Protein AF-A0A376ZYL4-F1 (afdb_monomer_lite)

pLDDT: mean 73.25, std 12.65, range [48.88, 92.44]

Organism: Escherichia coli (NCBI:txid562)

Secondary structure (DSSP, 8-state):
----HHHHGGG--PPPP-SS-HHHHS------S-S-----S-EEEETTTTEEEETTT--EE-HHHHHHHHHHHHHHT--

Foldseek 3Di:
DPDDVVVVVVPDDDDDDCPDDVVVVDPPPPVPVVQPADQDLAWDADPVVRWIAHPPPRGTHDPVVNVVSVVVVVVVVVD

Radius of gyration: 24.94 Å; chains: 1; bounding box: 64×26×57 Å

Sequence (79 aa):
MEIKPEDELSNIVLFPVKEDDPRNQVNFLYEPSERPYCHHASVRVDEKERQVRCKICGAVVEPFDWMLSVAKRENQTGR

Structure (mmCIF, N/CA/C/O backbone):
data_AF-A0A376ZYL4-F1
#
_entry.id   AF-A0A376ZYL4-F1
#
loop_
_atom_site.group_PDB
_atom_site.id
_atom_site.type_symbol
_atom_site.label_atom_id
_atom_site.label_alt_id
_atom_site.label_comp_id
_atom_site.label_asym_id
_atom_site.label_entity_id
_atom_site.label_seq_id
_atom_site.pdbx_PDB_ins_code
_atom_site.Cartn_x
_atom_site.Cartn_y
_atom_site.Cartn_z
_atom_site.occupancy
_atom_site.B_iso_or_equiv
_atom_site.auth_seq_id
_atom_site.auth_comp_id
_atom_site.auth_asym_id
_atom_site.auth_atom_id
_atom_site.pdbx_PDB_model_num
ATOM 1 N N . MET A 1 1 ? 49.665 12.398 -40.999 1.00 60.12 1 MET A N 1
ATOM 2 C CA . MET A 1 1 ? 49.225 11.144 -40.360 1.00 60.12 1 MET A CA 1
ATOM 3 C C . MET A 1 1 ? 47.910 10.783 -41.007 1.00 60.12 1 MET A C 1
ATOM 5 O O . MET A 1 1 ? 46.937 11.493 -40.799 1.00 60.12 1 MET A O 1
ATOM 9 N N . GLU A 1 2 ? 47.925 9.789 -41.886 1.00 64.81 2 GLU A N 1
ATOM 10 C CA . GLU A 1 2 ? 46.713 9.259 -42.507 1.00 64.81 2 GLU A CA 1
ATOM 11 C C . GLU A 1 2 ? 46.132 8.247 -41.521 1.00 64.81 2 GLU A C 1
ATOM 13 O O . GLU A 1 2 ? 46.719 7.188 -41.307 1.00 64.81 2 GLU A O 1
ATOM 18 N N . ILE A 1 3 ? 45.057 8.629 -40.832 1.00 64.38 3 ILE A N 1
ATOM 19 C CA . ILE A 1 3 ? 44.352 7.738 -39.909 1.00 64.38 3 ILE A CA 1
ATOM 20 C C . ILE A 1 3 ? 43.501 6.838 -40.791 1.00 64.38 3 ILE A C 1
ATOM 22 O O . ILE A 1 3 ? 42.594 7.312 -41.478 1.00 64.38 3 ILE A O 1
ATOM 26 N N . LYS A 1 4 ? 43.856 5.558 -40.852 1.00 72.25 4 LYS A N 1
ATOM 27 C CA . LYS A 1 4 ? 43.091 4.588 -41.622 1.00 72.25 4 LYS A CA 1
ATOM 28 C C . LYS A 1 4 ? 41.877 4.155 -40.788 1.00 72.25 4 LYS A C 1
ATOM 30 O O . LYS A 1 4 ? 42.017 4.005 -39.575 1.00 72.25 4 LYS A O 1
ATOM 35 N N . PRO A 1 5 ? 40.691 3.966 -41.389 1.00 64.56 5 PRO A N 1
ATOM 36 C CA . PRO A 1 5 ? 39.464 3.669 -40.648 1.00 64.56 5 PRO A CA 1
ATOM 37 C C . PRO A 1 5 ? 39.546 2.361 -39.846 1.00 64.56 5 PRO A C 1
ATOM 39 O O . PRO A 1 5 ? 38.819 2.200 -38.870 1.00 64.56 5 PRO A O 1
ATOM 42 N N . GLU A 1 6 ? 40.446 1.441 -40.209 1.00 66.44 6 GLU A N 1
ATOM 43 C CA . GLU A 1 6 ? 40.725 0.244 -39.414 1.00 66.44 6 GLU A CA 1
ATOM 44 C C . GLU A 1 6 ? 41.302 0.537 -38.017 1.00 66.44 6 GLU A C 1
ATOM 46 O O . GLU A 1 6 ? 41.016 -0.216 -37.086 1.00 66.44 6 GLU A O 1
ATOM 51 N N . ASP A 1 7 ? 42.050 1.631 -37.833 1.00 67.12 7 ASP A N 1
ATOM 52 C CA . ASP A 1 7 ? 42.643 1.979 -36.535 1.00 67.12 7 ASP A CA 1
ATOM 53 C C . ASP A 1 7 ? 41.587 2.498 -35.540 1.00 67.12 7 ASP A C 1
ATOM 55 O O . ASP A 1 7 ? 41.736 2.312 -34.330 1.00 67.12 7 ASP A O 1
ATOM 59 N N . GLU A 1 8 ? 40.478 3.071 -36.023 1.00 64.25 8 GLU A N 1
ATOM 60 C CA . GLU A 1 8 ? 39.375 3.569 -35.182 1.00 64.25 8 GLU A CA 1
ATOM 61 C C . GLU A 1 8 ? 38.468 2.446 -34.648 1.00 64.25 8 GLU A C 1
ATOM 63 O O . GLU A 1 8 ? 37.805 2.609 -33.621 1.00 64.25 8 GLU A O 1
ATOM 68 N N . LEU A 1 9 ? 38.471 1.274 -35.294 1.00 61.75 9 LEU A N 1
ATOM 69 C CA . L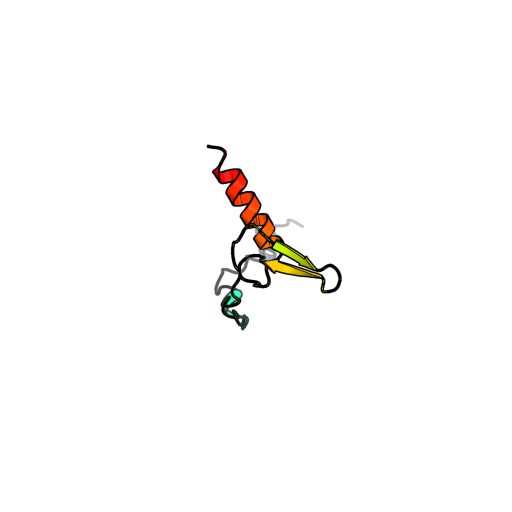EU A 1 9 ? 37.701 0.105 -34.853 1.00 61.75 9 LEU A CA 1
ATOM 70 C C . LEU A 1 9 ? 38.316 -0.573 -33.620 1.00 61.75 9 LEU A C 1
ATOM 72 O O . LEU A 1 9 ? 37.619 -1.273 -32.885 1.00 61.75 9 LEU A O 1
ATOM 76 N N . SER A 1 10 ? 39.601 -0.323 -33.360 1.00 64.06 10 SER A N 1
ATOM 77 C CA . SER A 1 10 ? 40.353 -0.894 -32.235 1.00 64.06 10 SER A CA 1
ATOM 78 C C . SER A 1 10 ? 39.850 -0.429 -30.866 1.00 64.06 10 SER A C 1
ATOM 80 O O . SER A 1 10 ? 40.152 -1.058 -29.855 1.00 64.06 10 SER A O 1
ATOM 82 N N . ASN A 1 11 ? 39.089 0.670 -30.819 1.00 67.50 11 ASN A N 1
ATOM 83 C CA . ASN A 1 11 ? 38.575 1.258 -29.582 1.00 67.50 11 ASN A CA 1
ATOM 84 C C . ASN A 1 11 ? 37.076 0.983 -29.355 1.00 67.50 11 ASN A C 1
ATOM 86 O O . ASN A 1 11 ? 36.454 1.567 -28.466 1.00 67.50 11 ASN A O 1
ATOM 90 N N . ILE A 1 12 ? 36.472 0.114 -30.170 1.00 73.19 12 ILE A N 1
ATOM 91 C CA . ILE A 1 12 ? 35.066 -0.262 -30.031 1.00 73.19 12 ILE A CA 1
ATOM 92 C C . ILE A 1 12 ? 34.968 -1.410 -29.030 1.00 73.19 12 ILE A C 1
ATOM 94 O O . ILE A 1 12 ? 35.265 -2.566 -29.330 1.00 73.19 12 ILE A O 1
ATOM 98 N N . VAL A 1 13 ? 34.515 -1.086 -27.822 1.00 71.25 13 VAL A N 1
ATOM 99 C CA . VAL A 1 13 ? 34.150 -2.085 -26.818 1.00 71.25 13 VAL A CA 1
ATOM 100 C C . VAL A 1 13 ? 32.778 -2.640 -27.194 1.00 71.25 13 VAL A C 1
ATOM 102 O O . VAL A 1 13 ? 31.774 -1.929 -27.143 1.00 71.25 13 VAL A O 1
ATOM 105 N N . LEU A 1 14 ? 32.727 -3.906 -27.610 1.00 72.56 14 LEU A N 1
ATOM 106 C CA . LEU A 1 14 ? 31.463 -4.603 -27.828 1.00 72.56 14 LEU A CA 1
ATOM 107 C C . LEU A 1 14 ? 30.707 -4.692 -26.499 1.00 72.56 14 LEU A C 1
ATOM 109 O O . LEU A 1 14 ? 31.285 -5.042 -25.468 1.00 72.56 14 LEU A O 1
ATOM 113 N N . PHE A 1 15 ? 29.408 -4.383 -26.523 1.00 65.94 15 PHE A N 1
ATOM 114 C CA . PHE A 1 15 ? 28.554 -4.631 -25.368 1.00 65.94 15 PHE A CA 1
ATOM 115 C C . PHE A 1 15 ? 28.636 -6.118 -25.007 1.00 65.94 15 PHE A C 1
ATOM 117 O O . PHE A 1 15 ? 28.515 -6.951 -25.910 1.00 65.94 15 PHE A O 1
ATOM 124 N N . PRO A 1 16 ? 28.818 -6.462 -23.720 1.00 68.62 16 PRO A N 1
ATOM 125 C CA . PRO A 1 16 ? 28.805 -7.846 -23.281 1.00 68.62 16 PRO A CA 1
ATOM 126 C C . PRO A 1 16 ? 27.549 -8.540 -23.810 1.00 68.62 16 PRO A C 1
ATOM 128 O O . PRO A 1 16 ? 26.423 -8.101 -23.554 1.00 68.62 16 PRO A O 1
ATOM 131 N N . VAL A 1 17 ? 27.743 -9.611 -24.580 1.00 69.12 17 VAL A N 1
ATOM 132 C CA . VAL A 1 17 ? 26.658 -10.542 -24.885 1.00 69.12 17 VAL A CA 1
ATOM 133 C C . VAL A 1 17 ? 26.136 -11.070 -23.552 1.00 69.12 17 VAL A C 1
ATOM 135 O O . VAL A 1 17 ? 26.915 -11.337 -22.641 1.00 69.12 17 VAL A O 1
ATOM 138 N N . LYS A 1 18 ? 24.808 -11.126 -23.401 1.00 63.22 18 LYS A N 1
ATOM 139 C CA . LYS A 1 18 ? 24.143 -11.593 -22.177 1.00 63.22 18 LYS A CA 1
ATOM 140 C C . LYS A 1 18 ? 24.465 -13.075 -21.964 1.00 63.22 18 LYS A C 1
ATOM 142 O O . LYS A 1 18 ? 23.687 -13.927 -22.377 1.00 63.22 18 LYS A O 1
ATOM 147 N N . GLU A 1 19 ? 25.616 -13.371 -21.376 1.00 64.00 19 GLU A N 1
ATOM 148 C CA . GLU A 1 19 ? 26.024 -14.745 -21.080 1.00 64.00 19 GLU A CA 1
ATOM 149 C C . GLU A 1 19 ? 25.356 -15.272 -19.811 1.00 64.00 19 GLU A C 1
ATOM 151 O O . GLU A 1 19 ? 25.190 -16.475 -19.678 1.00 64.00 19 GLU A O 1
ATOM 156 N N . ASP A 1 20 ? 24.855 -14.398 -18.937 1.00 63.34 20 ASP A N 1
ATOM 157 C CA . ASP A 1 20 ? 23.950 -14.800 -17.868 1.00 63.34 20 ASP A CA 1
ATOM 158 C C . ASP A 1 20 ? 23.105 -13.605 -17.421 1.00 63.34 20 ASP A C 1
ATOM 160 O O . ASP A 1 20 ? 23.526 -12.446 -17.520 1.00 63.34 20 ASP A O 1
ATOM 164 N N . ASP A 1 21 ? 21.884 -13.865 -16.965 1.00 63.56 21 ASP A N 1
ATOM 165 C CA . ASP A 1 21 ? 21.048 -12.800 -16.433 1.00 63.56 21 ASP A CA 1
ATOM 166 C C . ASP A 1 21 ? 21.705 -12.284 -15.139 1.00 63.56 21 ASP A C 1
ATOM 168 O O . ASP A 1 21 ? 22.007 -13.093 -14.265 1.00 63.56 21 ASP A O 1
ATOM 172 N N . PRO A 1 22 ? 21.947 -10.975 -14.944 1.00 60.38 22 PRO A N 1
ATOM 173 C CA . PRO A 1 22 ? 22.579 -10.472 -13.718 1.00 60.38 22 PRO A CA 1
ATOM 174 C C . PRO A 1 22 ? 21.803 -10.854 -12.444 1.00 60.38 22 PRO A C 1
ATOM 176 O O . PRO A 1 22 ? 22.358 -10.808 -11.349 1.00 60.38 22 PRO A O 1
ATOM 179 N N . ARG A 1 23 ? 20.540 -11.284 -12.583 1.00 62.03 23 ARG A N 1
ATOM 180 C CA . ARG A 1 23 ? 19.729 -11.895 -11.521 1.00 62.03 23 ARG A CA 1
ATOM 181 C C . ARG A 1 23 ? 20.263 -13.242 -11.008 1.00 62.03 23 ARG A C 1
ATOM 183 O O . ARG A 1 23 ? 19.943 -13.589 -9.880 1.00 62.03 23 ARG A O 1
ATOM 190 N N . ASN A 1 24 ? 21.057 -13.972 -11.791 1.00 62.69 24 ASN A N 1
ATOM 191 C CA . ASN A 1 24 ? 21.649 -15.268 -11.433 1.00 62.69 24 ASN A CA 1
ATOM 192 C C . ASN A 1 24 ? 23.012 -15.150 -10.728 1.00 62.69 24 ASN A C 1
ATOM 194 O O . ASN A 1 24 ? 23.431 -16.085 -10.052 1.00 62.69 24 ASN A O 1
ATOM 198 N N . GLN A 1 25 ? 23.727 -14.029 -10.889 1.00 60.44 25 GLN A N 1
ATOM 199 C CA . GLN A 1 25 ? 25.051 -13.822 -10.273 1.00 60.44 25 GLN A CA 1
ATOM 200 C C . GLN A 1 25 ? 24.978 -13.329 -8.831 1.00 60.44 25 GLN A C 1
ATOM 202 O O . GLN A 1 25 ? 25.964 -13.382 -8.096 1.00 60.44 25 GLN A O 1
ATOM 207 N N . VAL A 1 26 ? 23.818 -12.833 -8.417 1.00 58.09 26 VAL A N 1
ATOM 208 C CA . VAL A 1 26 ? 23.607 -12.368 -7.056 1.00 58.09 26 VAL A CA 1
ATOM 209 C C . VAL A 1 26 ? 22.571 -13.255 -6.396 1.00 58.09 26 VAL A C 1
ATOM 211 O O . VAL A 1 26 ? 21.558 -13.622 -6.984 1.00 58.09 26 VAL A O 1
ATOM 214 N N . ASN A 1 27 ? 22.841 -13.599 -5.144 1.00 58.53 27 ASN A N 1
ATOM 215 C CA . ASN A 1 27 ? 21.925 -14.336 -4.295 1.00 58.53 27 ASN A CA 1
ATOM 216 C C . ASN A 1 27 ? 20.793 -13.376 -3.885 1.00 58.53 27 ASN A C 1
ATOM 218 O O . ASN A 1 27 ? 20.730 -12.915 -2.746 1.00 58.53 27 ASN A O 1
ATOM 222 N N . PHE A 1 28 ? 19.940 -12.983 -4.839 1.00 55.41 28 PHE A N 1
ATOM 223 C CA . PHE A 1 28 ? 18.658 -12.385 -4.507 1.00 55.41 28 PHE A CA 1
ATOM 224 C C . PHE A 1 28 ? 17.895 -13.470 -3.758 1.00 55.41 28 PHE A C 1
ATOM 226 O O . PHE A 1 28 ? 17.314 -14.369 -4.364 1.00 55.41 28 PHE A O 1
ATOM 233 N N . LEU A 1 29 ? 17.912 -13.397 -2.428 1.00 58.91 29 LEU A N 1
ATOM 234 C CA . LEU A 1 29 ? 16.878 -14.026 -1.631 1.00 58.91 29 LEU A CA 1
ATOM 235 C C . LEU A 1 29 ? 15.579 -13.365 -2.085 1.00 58.91 29 LEU A C 1
ATOM 237 O O . LEU A 1 29 ? 15.236 -12.267 -1.647 1.00 58.91 29 LEU A O 1
ATOM 241 N N . TYR A 1 30 ? 14.904 -13.995 -3.044 1.00 54.28 30 TYR A N 1
ATOM 242 C CA . TYR A 1 30 ? 13.521 -13.698 -3.351 1.00 54.28 30 TYR A CA 1
ATOM 243 C C . TYR A 1 30 ? 12.761 -14.163 -2.116 1.00 54.28 30 TYR A C 1
ATOM 245 O O . TYR A 1 30 ? 12.376 -15.325 -2.015 1.00 54.28 30 TYR A O 1
ATOM 253 N N . GLU A 1 31 ? 12.681 -13.289 -1.110 1.00 62.06 31 GLU A N 1
ATOM 254 C CA . GLU A 1 31 ? 11.818 -13.499 0.041 1.00 62.06 31 GLU A CA 1
ATOM 255 C C . GLU A 1 31 ? 10.440 -13.755 -0.575 1.00 62.06 31 GLU A C 1
ATOM 257 O O . GLU A 1 31 ? 9.947 -12.879 -1.300 1.00 62.06 31 GLU A O 1
ATOM 262 N N . PRO A 1 32 ? 9.874 -14.971 -0.431 1.00 53.97 32 PRO A N 1
ATOM 263 C CA . PRO A 1 32 ? 8.579 -15.265 -1.000 1.00 53.97 32 PRO A CA 1
ATOM 264 C C . PRO A 1 32 ? 7.663 -14.151 -0.527 1.00 53.97 32 PRO A C 1
ATOM 266 O O . PRO A 1 32 ? 7.588 -13.859 0.670 1.00 53.97 32 PRO A O 1
ATOM 269 N N . SER A 1 33 ? 7.003 -13.486 -1.463 1.00 54.09 33 SER A N 1
ATOM 270 C CA . SER A 1 33 ? 6.007 -12.452 -1.209 1.00 54.09 33 SER A CA 1
ATOM 271 C C . SER A 1 33 ? 4.743 -13.052 -0.569 1.00 54.09 33 SER A C 1
ATOM 273 O O . SER A 1 33 ? 3.624 -12.680 -0.889 1.00 54.09 33 SER A O 1
ATOM 275 N N . GLU A 1 34 ? 4.917 -13.971 0.381 1.00 52.03 34 GLU A N 1
ATOM 276 C CA . GLU A 1 34 ? 3.916 -14.471 1.318 1.00 52.03 34 GLU A CA 1
ATOM 277 C C . GLU A 1 34 ? 3.594 -13.444 2.407 1.00 52.03 34 GLU A C 1
ATOM 279 O O . GLU A 1 34 ? 2.814 -13.720 3.319 1.00 52.03 34 GLU A O 1
ATOM 284 N N . ARG A 1 35 ? 4.139 -12.222 2.326 1.00 58.47 35 ARG A N 1
ATOM 285 C CA . ARG A 1 35 ? 3.540 -11.110 3.060 1.00 58.47 35 ARG A CA 1
ATOM 286 C C . ARG A 1 35 ? 2.123 -10.938 2.503 1.00 58.47 35 ARG A C 1
ATOM 288 O O . ARG A 1 35 ? 1.984 -10.700 1.305 1.00 58.47 35 ARG A O 1
ATOM 295 N N . PRO A 1 36 ? 1.072 -11.088 3.330 1.00 60.97 36 PRO A N 1
ATOM 296 C CA . PRO A 1 36 ? -0.308 -11.160 2.871 1.00 60.97 36 PRO A CA 1
ATOM 297 C C . PRO A 1 36 ? -0.794 -9.755 2.510 1.00 60.97 36 PRO A C 1
ATOM 299 O O . PRO A 1 36 ? -1.597 -9.147 3.218 1.00 60.97 36 PRO A O 1
ATOM 302 N N . TYR A 1 37 ? -0.266 -9.198 1.424 1.00 65.00 37 TYR A N 1
ATOM 303 C CA . TYR A 1 37 ? -0.733 -7.938 0.886 1.00 65.00 37 TYR A CA 1
ATOM 304 C C . TYR A 1 37 ? -2.143 -8.162 0.368 1.00 65.00 37 TYR A C 1
ATOM 306 O O . TYR A 1 37 ? -2.399 -8.980 -0.513 1.00 65.00 37 TYR A O 1
ATOM 314 N N . CYS A 1 38 ? -3.092 -7.453 0.958 1.00 76.38 38 CYS A N 1
ATOM 315 C CA . CYS A 1 38 ? -4.453 -7.482 0.470 1.00 76.38 38 CYS A CA 1
ATOM 316 C C . CYS A 1 38 ? -4.656 -6.370 -0.561 1.00 76.38 38 CYS A C 1
ATOM 318 O O . CYS A 1 38 ? -4.104 -5.278 -0.431 1.00 76.38 38 CYS A O 1
ATOM 320 N N . HIS A 1 39 ? -5.543 -6.604 -1.520 1.00 71.44 39 HIS A N 1
ATOM 321 C CA . HIS A 1 39 ? -5.931 -5.599 -2.509 1.00 71.44 39 HIS A CA 1
ATOM 322 C C . HIS A 1 39 ? -7.253 -4.909 -2.151 1.00 71.44 39 HIS A C 1
ATOM 324 O O . HIS A 1 39 ? -8.010 -4.504 -3.027 1.00 71.44 39 HIS A O 1
ATOM 330 N N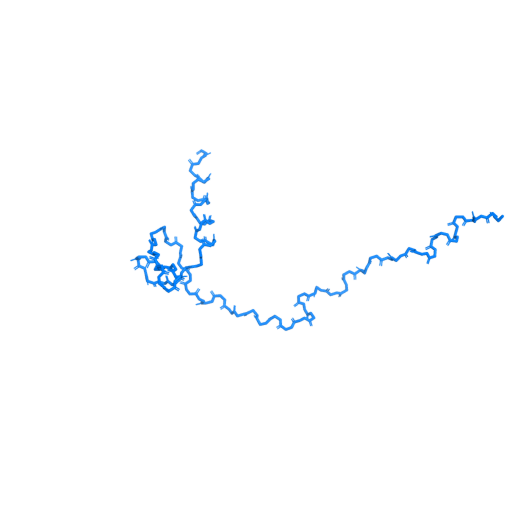 . HIS A 1 40 ? -7.612 -4.796 -0.876 1.00 83.38 40 HIS A N 1
ATOM 331 C CA . HIS A 1 40 ? -8.835 -4.085 -0.503 1.00 83.38 40 HIS A CA 1
ATOM 332 C C . HIS A 1 40 ? -8.665 -2.572 -0.706 1.00 83.38 40 HIS A C 1
ATOM 334 O O . HIS A 1 40 ? -7.641 -2.005 -0.338 1.00 83.38 40 HIS A O 1
ATOM 340 N N . ALA A 1 41 ? -9.694 -1.900 -1.234 1.00 76.38 41 ALA A N 1
ATOM 341 C CA . ALA A 1 41 ? -9.639 -0.449 -1.461 1.00 76.38 41 ALA A CA 1
ATOM 342 C C . ALA A 1 41 ? -9.577 0.350 -0.150 1.00 76.38 41 ALA A C 1
ATOM 344 O O . ALA A 1 41 ? -9.024 1.444 -0.112 1.00 76.38 41 ALA A O 1
ATOM 345 N N . SER A 1 42 ? -10.151 -0.193 0.926 1.00 85.00 42 SER A N 1
ATOM 346 C CA . SER A 1 42 ? -10.286 0.515 2.195 1.00 85.00 42 SER A CA 1
ATOM 347 C C . SER A 1 42 ? -9.058 0.320 3.085 1.00 85.00 42 SER A C 1
ATOM 349 O O . SER A 1 42 ? -8.821 -0.772 3.615 1.00 85.00 42 SER A O 1
ATOM 351 N N . VAL A 1 43 ? -8.300 1.400 3.281 1.00 90.88 43 VAL A N 1
ATOM 352 C CA . VAL A 1 43 ? -7.101 1.445 4.129 1.00 90.88 43 VAL A CA 1
ATOM 353 C C . VAL A 1 43 ? -7.225 2.498 5.234 1.00 90.88 43 VAL A C 1
ATOM 355 O O . VAL A 1 43 ? -8.002 3.450 5.138 1.00 90.88 43 VAL A O 1
ATOM 358 N N . ARG A 1 44 ? -6.486 2.294 6.326 1.00 91.50 44 ARG A N 1
ATOM 359 C CA . ARG A 1 44 ? -6.226 3.256 7.402 1.00 91.50 44 ARG A CA 1
ATOM 360 C C . ARG A 1 44 ? -4.742 3.613 7.382 1.00 91.50 44 ARG A C 1
ATOM 362 O O . ARG A 1 44 ? -3.911 2.725 7.197 1.00 91.50 44 ARG A O 1
ATOM 369 N N . VAL A 1 45 ? -4.431 4.886 7.586 1.00 91.25 45 VAL A N 1
ATOM 370 C CA . VAL A 1 45 ? -3.058 5.388 7.679 1.00 91.25 45 VAL A CA 1
ATOM 371 C C . VAL A 1 45 ? -2.773 5.698 9.140 1.00 91.25 45 VAL A C 1
ATOM 373 O O . VAL A 1 45 ? -3.566 6.379 9.787 1.00 91.25 45 VAL A O 1
ATOM 376 N N . ASP A 1 46 ? -1.675 5.162 9.656 1.00 89.88 46 ASP A N 1
ATOM 377 C CA . ASP A 1 46 ? -1.137 5.501 10.966 1.00 89.88 46 ASP A CA 1
ATOM 378 C C . ASP A 1 46 ? 0.055 6.442 10.773 1.00 89.88 46 ASP A C 1
ATOM 380 O O . ASP A 1 46 ? 1.100 6.039 10.259 1.00 89.88 46 ASP A O 1
ATOM 384 N N . GLU A 1 47 ? -0.118 7.711 11.138 1.00 90.12 47 GLU A N 1
ATOM 385 C CA . GLU A 1 47 ? 0.913 8.741 10.968 1.00 90.12 47 GLU A CA 1
ATOM 386 C C . GLU A 1 47 ? 2.099 8.548 11.915 1.00 90.12 47 GLU A C 1
ATOM 388 O O . GLU A 1 47 ? 3.226 8.900 11.563 1.00 90.12 47 GLU A O 1
ATOM 393 N N . LYS A 1 48 ? 1.864 7.978 13.103 1.00 92.44 48 LYS A N 1
ATOM 394 C CA . LYS A 1 48 ? 2.909 7.788 14.117 1.00 92.44 48 LYS A CA 1
ATOM 395 C C . LYS A 1 48 ? 3.851 6.669 13.702 1.00 92.44 48 LYS A C 1
ATOM 397 O O . LYS A 1 48 ? 5.063 6.856 13.699 1.00 92.44 48 LYS A O 1
ATOM 402 N N . GLU A 1 49 ? 3.277 5.551 13.271 1.00 89.56 49 GLU A N 1
ATOM 403 C CA . GLU A 1 49 ? 4.030 4.373 12.832 1.00 89.56 49 GLU A CA 1
ATOM 404 C C . GLU A 1 49 ? 4.418 4.432 11.346 1.00 89.56 49 GLU A C 1
ATOM 406 O O . GLU A 1 49 ? 5.117 3.547 10.854 1.00 89.56 49 GLU A O 1
ATOM 411 N N . ARG A 1 50 ? 3.948 5.454 10.610 1.00 88.19 50 ARG A N 1
ATOM 412 C CA . ARG A 1 50 ? 4.087 5.588 9.147 1.00 88.19 50 ARG A CA 1
ATOM 413 C C . ARG A 1 50 ? 3.679 4.313 8.403 1.00 88.19 50 ARG A C 1
ATOM 415 O O . ARG A 1 50 ? 4.322 3.904 7.438 1.00 88.19 50 ARG A O 1
ATOM 422 N N . GLN A 1 51 ? 2.603 3.675 8.857 1.00 87.06 51 GLN A N 1
ATOM 423 C CA . GLN A 1 51 ? 2.108 2.422 8.291 1.00 87.06 51 GLN A CA 1
ATOM 424 C C . GLN A 1 51 ? 0.726 2.594 7.680 1.00 87.06 51 GLN A C 1
ATOM 426 O O . GLN A 1 51 ? -0.162 3.223 8.252 1.00 87.06 51 GLN A O 1
ATOM 431 N N . VAL A 1 52 ? 0.516 1.941 6.541 1.00 88.38 52 VAL A N 1
ATOM 432 C CA . VAL A 1 52 ? -0.806 1.791 5.938 1.00 88.38 52 VAL A CA 1
ATOM 433 C C . VAL A 1 52 ? -1.298 0.377 6.217 1.00 88.38 52 VAL A C 1
ATOM 435 O O . VAL A 1 52 ? -0.594 -0.605 5.978 1.00 88.38 52 VAL A O 1
ATOM 438 N N . ARG A 1 53 ? -2.510 0.256 6.760 1.00 89.06 53 ARG A N 1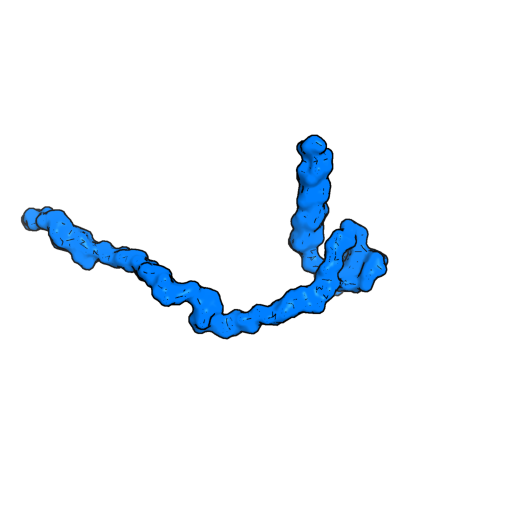
ATOM 439 C CA . ARG A 1 53 ? -3.143 -1.036 7.053 1.00 89.06 53 ARG A CA 1
ATOM 440 C C . ARG A 1 53 ? -4.506 -1.133 6.406 1.00 89.06 53 ARG A C 1
ATOM 442 O O . ARG A 1 53 ? -5.262 -0.168 6.371 1.00 89.06 53 ARG A O 1
ATOM 449 N N . CYS A 1 54 ? -4.870 -2.319 5.961 1.00 89.12 54 CYS A N 1
ATOM 450 C CA . CYS A 1 54 ? -6.214 -2.588 5.488 1.00 89.12 54 CYS A CA 1
ATOM 451 C C . CYS A 1 54 ? -7.239 -2.463 6.620 1.00 89.12 54 CYS A C 1
ATOM 453 O O . CYS A 1 54 ? -7.014 -2.965 7.721 1.00 89.12 54 CYS A O 1
ATOM 455 N N . LYS A 1 55 ? -8.398 -1.855 6.342 1.00 88.88 55 LYS A N 1
ATOM 456 C CA . LYS A 1 55 ? -9.519 -1.815 7.297 1.00 88.88 55 LYS A CA 1
ATOM 457 C C . LYS A 1 55 ? -10.299 -3.132 7.381 1.00 88.88 55 LYS A C 1
ATOM 459 O O . LYS A 1 55 ? -10.982 -3.347 8.371 1.00 88.88 55 LYS A O 1
ATOM 464 N N . ILE A 1 56 ? -10.201 -3.991 6.363 1.00 87.69 56 ILE A N 1
ATOM 465 C CA . ILE A 1 56 ? -10.967 -5.245 6.258 1.00 87.69 56 ILE A CA 1
ATOM 466 C C . ILE A 1 56 ? -10.209 -6.407 6.906 1.00 87.69 56 ILE A C 1
ATOM 468 O O . ILE A 1 56 ? -10.739 -7.060 7.794 1.00 87.69 56 ILE A O 1
ATOM 472 N N . CYS A 1 57 ? -8.961 -6.651 6.497 1.00 87.94 57 CYS A N 1
ATOM 473 C CA . CYS A 1 57 ? -8.169 -7.777 7.010 1.00 87.94 57 CYS A CA 1
ATOM 474 C C . CYS A 1 57 ? -7.053 -7.369 7.982 1.00 87.94 57 CYS A C 1
ATOM 476 O O . CYS A 1 57 ? -6.356 -8.229 8.506 1.00 87.94 57 CYS A O 1
ATOM 478 N N . GLY A 1 58 ? -6.830 -6.069 8.202 1.00 85.75 58 GLY A N 1
ATOM 479 C CA . GLY A 1 58 ? -5.780 -5.587 9.106 1.00 85.75 58 GLY A CA 1
ATOM 480 C C . GLY A 1 58 ? -4.346 -5.728 8.583 1.00 85.75 58 GLY A C 1
ATOM 481 O O . GLY A 1 58 ? -3.428 -5.258 9.259 1.00 85.75 58 GLY A O 1
ATOM 482 N N . ALA A 1 59 ? -4.150 -6.324 7.400 1.00 85.50 59 ALA A N 1
ATOM 483 C CA . ALA A 1 59 ? -2.839 -6.514 6.789 1.00 85.50 59 ALA A CA 1
ATOM 484 C C . ALA A 1 59 ? -2.127 -5.182 6.540 1.00 85.50 59 ALA A C 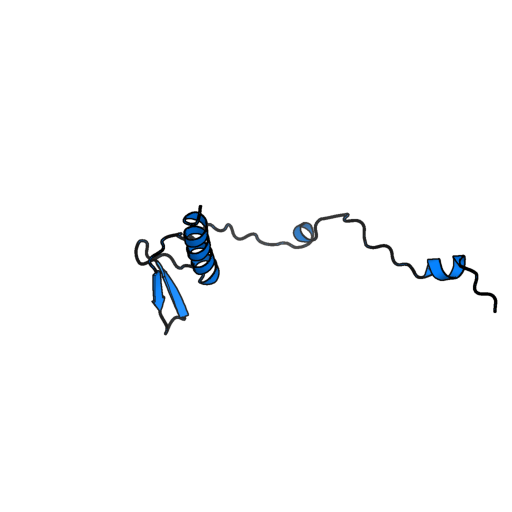1
ATOM 486 O O . ALA A 1 59 ? -2.766 -4.174 6.225 1.00 85.50 59 ALA A O 1
ATOM 487 N N . VAL A 1 60 ? -0.801 -5.189 6.668 1.00 85.25 60 VAL A N 1
ATOM 488 C CA . VAL A 1 60 ? 0.042 -4.059 6.264 1.00 85.25 60 VAL A CA 1
ATOM 489 C C . VAL A 1 60 ? 0.079 -4.019 4.742 1.00 85.25 60 VAL A C 1
ATOM 491 O O . VAL A 1 60 ? 0.302 -5.042 4.097 1.00 85.25 60 VAL A O 1
ATOM 494 N N . VAL A 1 61 ? -0.172 -2.845 4.177 1.00 86.88 61 VAL A N 1
ATOM 495 C CA . VAL A 1 61 ? -0.200 -2.627 2.731 1.00 86.88 61 VAL A CA 1
ATOM 496 C C . VAL A 1 61 ? 0.925 -1.671 2.370 1.00 86.88 61 VAL A C 1
ATOM 498 O O . VAL A 1 61 ? 1.157 -0.690 3.078 1.00 86.88 61 VAL A O 1
ATOM 501 N N . GLU A 1 62 ? 1.628 -1.961 1.281 1.00 86.00 62 GLU A N 1
ATOM 502 C CA . GLU A 1 62 ? 2.609 -1.037 0.724 1.00 86.00 62 GLU A CA 1
ATOM 503 C C . GLU A 1 62 ? 1.865 0.122 0.009 1.00 86.00 62 GLU A C 1
ATOM 505 O O . GLU A 1 62 ? 0.941 -0.135 -0.773 1.00 86.00 62 GLU A O 1
ATOM 510 N N . PRO A 1 63 ? 2.170 1.400 0.322 1.00 86.94 63 PRO A N 1
ATOM 511 C CA . PRO A 1 63 ? 1.442 2.547 -0.221 1.00 86.94 63 PRO A CA 1
ATOM 512 C C . PRO A 1 63 ? 1.402 2.637 -1.751 1.00 86.94 63 PRO A C 1
ATOM 514 O O . PRO A 1 63 ? 0.352 2.976 -2.303 1.00 86.94 63 PRO A O 1
ATOM 517 N N . PHE A 1 64 ? 2.513 2.365 -2.440 1.00 86.12 64 PHE A N 1
ATOM 518 C CA . PHE A 1 64 ? 2.588 2.463 -3.897 1.00 86.12 64 PHE A CA 1
ATOM 519 C C . PHE A 1 64 ? 1.745 1.387 -4.586 1.00 86.12 64 PHE A C 1
ATOM 521 O O . PHE A 1 64 ? 0.959 1.707 -5.480 1.00 86.12 64 PHE A O 1
ATOM 528 N N . ASP A 1 65 ? 1.804 0.147 -4.110 1.00 83.44 65 ASP A N 1
ATOM 529 C CA . ASP A 1 65 ? 0.960 -0.951 -4.579 1.00 83.44 65 ASP A CA 1
ATOM 530 C C . ASP A 1 65 ? -0.529 -0.664 -4.354 1.00 83.44 65 ASP A C 1
ATOM 532 O O . ASP A 1 65 ? -1.364 -0.958 -5.220 1.00 83.44 65 ASP A O 1
ATOM 536 N N . TRP A 1 66 ? -0.887 -0.040 -3.223 1.00 83.12 66 TRP A N 1
ATOM 537 C CA . TRP A 1 66 ? -2.263 0.398 -2.992 1.00 83.12 66 TRP A CA 1
ATOM 538 C C . TRP A 1 66 ? -2.694 1.457 -4.012 1.00 83.12 66 TRP A C 1
ATOM 540 O O .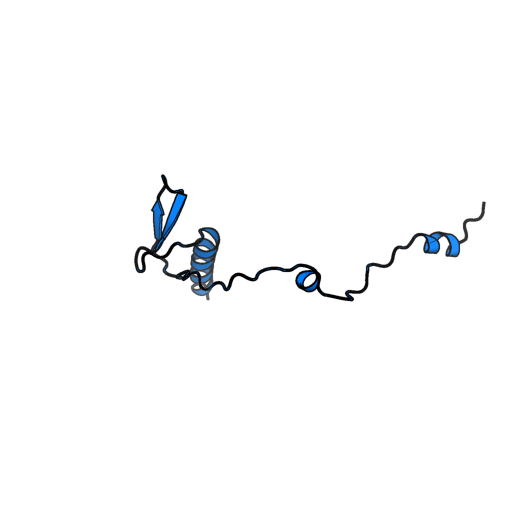 TRP A 1 66 ? -3.725 1.272 -4.664 1.00 83.12 66 TRP A O 1
ATOM 550 N N . MET A 1 67 ? -1.903 2.516 -4.213 1.00 86.44 67 MET A N 1
ATOM 551 C CA . MET A 1 67 ? -2.195 3.559 -5.208 1.00 86.44 67 MET A CA 1
ATOM 552 C C . MET A 1 67 ? -2.325 2.976 -6.619 1.00 86.44 67 MET A C 1
ATOM 554 O O . MET A 1 67 ? -3.266 3.301 -7.345 1.00 86.44 67 MET A O 1
ATOM 558 N N . LEU A 1 68 ? -1.440 2.047 -6.988 1.00 85.25 68 LEU A N 1
ATOM 559 C CA . LEU A 1 68 ? -1.496 1.344 -8.265 1.00 85.25 68 LEU A CA 1
ATOM 560 C C . LEU A 1 68 ? -2.787 0.526 -8.405 1.00 85.25 68 LEU A C 1
ATOM 562 O O . LEU A 1 68 ? -3.391 0.486 -9.479 1.00 85.25 68 LEU A O 1
ATOM 566 N N . SER A 1 69 ? -3.233 -0.124 -7.327 1.00 83.12 69 SER A N 1
ATOM 567 C CA . SER A 1 69 ? -4.482 -0.892 -7.323 1.00 83.12 69 SER A CA 1
ATOM 568 C C . SER A 1 69 ? -5.721 -0.009 -7.509 1.00 83.12 69 SER A C 1
ATOM 570 O O . SER A 1 69 ? -6.653 -0.416 -8.207 1.00 83.12 69 SER A O 1
ATOM 572 N N . VAL A 1 70 ? -5.717 1.202 -6.940 1.00 84.12 70 VAL A N 1
ATOM 573 C CA . VAL A 1 70 ? -6.781 2.203 -7.115 1.00 84.12 70 VAL A CA 1
ATOM 574 C C . VAL A 1 70 ? -6.798 2.685 -8.563 1.00 84.12 70 VAL A C 1
ATOM 576 O O . VAL A 1 70 ? -7.819 2.548 -9.236 1.00 84.12 70 VAL A O 1
ATOM 579 N N . ALA A 1 71 ? -5.643 3.107 -9.083 1.00 85.12 71 ALA A N 1
ATOM 580 C CA . ALA A 1 71 ? -5.513 3.582 -10.457 1.00 85.12 71 ALA A CA 1
ATOM 581 C C . ALA A 1 71 ? -5.945 2.524 -11.488 1.00 85.12 71 ALA A C 1
ATOM 583 O O . ALA A 1 71 ? -6.610 2.842 -12.473 1.00 85.12 71 ALA A O 1
ATOM 584 N N . LYS A 1 72 ? -5.621 1.240 -11.277 1.00 83.12 72 LYS A N 1
ATOM 585 C CA . LYS A 1 72 ? -6.065 0.152 -12.169 1.00 83.12 72 LYS A CA 1
ATOM 586 C C . LYS A 1 72 ? -7.591 0.037 -12.240 1.00 83.12 72 LYS A C 1
ATOM 588 O O . LYS A 1 72 ? -8.124 -0.167 -13.326 1.00 83.12 72 LYS A O 1
ATOM 593 N N . ARG A 1 73 ? -8.298 0.183 -11.114 1.00 77.69 73 ARG A N 1
ATOM 594 C CA . ARG A 1 73 ? -9.773 0.107 -11.079 1.00 77.6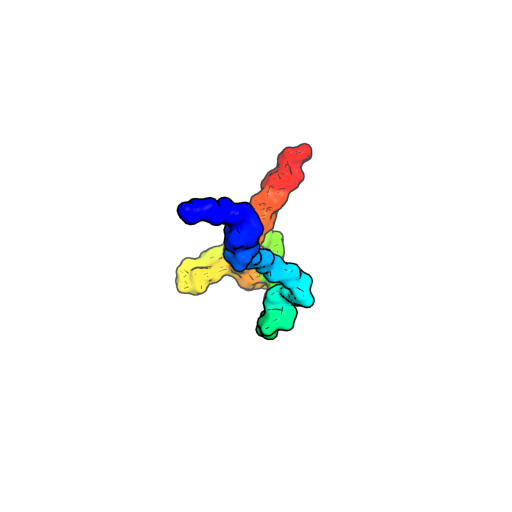9 73 ARG A CA 1
ATOM 595 C C . ARG A 1 73 ? -10.432 1.304 -11.741 1.00 77.69 73 ARG A C 1
ATOM 597 O O . ARG A 1 73 ? -11.415 1.132 -12.458 1.00 77.69 73 ARG A O 1
ATOM 604 N N . GLU A 1 74 ? -9.878 2.492 -11.525 1.00 75.19 74 GLU A N 1
ATOM 605 C CA . GLU A 1 74 ? -10.358 3.715 -12.169 1.00 75.19 74 GLU A CA 1
ATOM 606 C C . GLU A 1 74 ? -10.229 3.614 -13.694 1.00 75.19 74 GLU A C 1
ATOM 608 O O . GLU A 1 74 ? -11.199 3.844 -14.412 1.00 75.19 74 GLU A O 1
ATOM 613 N N . ASN A 1 75 ? -9.081 3.144 -14.194 1.00 71.19 75 ASN A N 1
ATOM 614 C CA . ASN A 1 75 ? -8.849 2.988 -15.634 1.00 71.19 75 ASN A CA 1
ATOM 615 C C . ASN A 1 75 ? -9.676 1.860 -16.278 1.00 71.19 75 ASN A C 1
ATOM 617 O O . ASN A 1 75 ? -9.976 1.922 -17.468 1.00 71.19 75 ASN A O 1
ATOM 621 N N . GLN A 1 76 ? -10.059 0.827 -15.522 1.00 61.53 76 GLN A N 1
ATOM 622 C CA . GLN A 1 76 ? -10.859 -0.285 -16.047 1.00 61.53 76 GLN A CA 1
ATOM 623 C C . GLN A 1 76 ? -12.353 0.057 -16.176 1.00 61.53 76 GLN A C 1
ATOM 625 O O . GLN A 1 76 ? -13.062 -0.600 -16.931 1.00 61.53 76 GLN A O 1
ATOM 630 N N . THR A 1 77 ? -12.814 1.110 -15.496 1.00 56.22 77 THR A N 1
ATOM 631 C CA . THR A 1 77 ? -14.205 1.598 -15.559 1.00 56.22 77 THR A CA 1
ATOM 632 C C . THR A 1 77 ? -14.410 2.633 -16.687 1.00 56.22 77 THR A C 1
ATOM 634 O O . THR A 1 77 ? -15.502 3.162 -16.857 1.00 56.22 77 THR A O 1
ATOM 637 N N . GLY A 1 78 ? -13.366 2.920 -17.478 1.00 56.16 78 GLY A N 1
ATOM 638 C CA . GLY A 1 78 ? -13.369 3.883 -18.588 1.00 56.16 78 GLY A CA 1
ATOM 639 C C . GLY A 1 78 ? -13.433 3.266 -19.994 1.00 56.16 78 GLY A C 1
ATOM 640 O O . GLY A 1 78 ? -12.772 3.779 -20.898 1.00 56.16 78 GLY A O 1
ATOM 641 N N . ARG A 1 79 ? -14.177 2.169 -20.190 1.00 48.88 79 ARG A N 1
ATOM 642 C CA . ARG A 1 79 ? -14.524 1.618 -21.514 1.00 48.88 79 ARG A CA 1
ATOM 643 C C . ARG A 1 79 ? -16.010 1.327 -21.621 1.00 48.88 79 ARG A C 1
ATOM 645 O O . ARG A 1 79 ? -16.553 0.767 -20.647 1.00 48.88 79 ARG A O 1
#